Protein AF-A0A376DXH0-F1 (afdb_monomer_lite)

Radius of gyration: 15.34 Å; chains: 1; bounding box: 29×28×44 Å

Sequence (47 aa):
MNNDTVYNVIGIGIGPFNLGLAALSNPISELKPFSLTRETVSTGIRD

Foldseek 3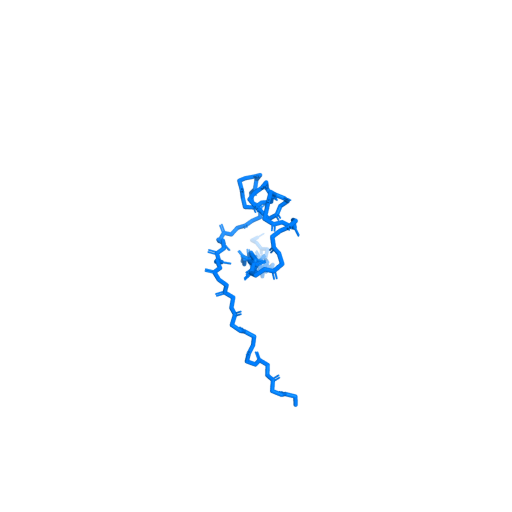Di:
DDPPDDAPEEAEDPDPVLVVVCVVCVVPPVHHYYYDYDDDDPPPPDD

Organism: Chryseobacterium carnipullorum (NCBI:txid1124835)

Secondary structure (DSSP, 8-state):
-------SEEEES--HHHHHHHHHHTT-TT--EEEE-----------

Structure (mmCIF, N/CA/C/O backbone):
data_AF-A0A376DXH0-F1
#
_entry.id   AF-A0A376DXH0-F1
#
loop_
_atom_site.group_PDB
_atom_site.id
_atom_site.type_symbol
_atom_site.label_atom_id
_atom_site.label_alt_id
_atom_site.label_comp_id
_atom_site.label_asym_id
_atom_site.label_entity_id
_atom_site.label_seq_id
_atom_site.pdbx_PDB_ins_code
_atom_site.Cartn_x
_atom_site.Cartn_y
_atom_site.Cartn_z
_atom_site.occupancy
_atom_site.B_iso_or_equiv
_atom_site.auth_seq_id
_atom_site.auth_comp_id
_atom_site.auth_asym_id
_atom_site.auth_atom_id
_atom_site.pdbx_PDB_model_num
ATOM 1 N N . MET A 1 1 ? -10.404 -21.669 2.554 1.00 39.38 1 MET A N 1
ATOM 2 C CA . MET A 1 1 ? -9.993 -20.360 3.105 1.00 39.38 1 MET A CA 1
ATOM 3 C C . MET A 1 1 ? -10.780 -19.295 2.363 1.00 39.38 1 MET A C 1
ATOM 5 O O . MET A 1 1 ? -10.624 -19.220 1.152 1.00 39.38 1 MET A O 1
ATOM 9 N N . ASN A 1 2 ? -11.654 -18.549 3.045 1.00 56.06 2 ASN A N 1
ATOM 10 C CA . ASN A 1 2 ? -12.277 -17.357 2.457 1.00 56.06 2 ASN A CA 1
ATOM 11 C C . ASN A 1 2 ? -11.226 -16.249 2.417 1.00 56.06 2 ASN A C 1
ATOM 13 O O . ASN A 1 2 ? -10.631 -15.940 3.447 1.00 56.06 2 ASN A O 1
ATOM 17 N N . ASN A 1 3 ? -10.970 -15.705 1.229 1.00 76.44 3 ASN A N 1
ATOM 18 C CA . ASN A 1 3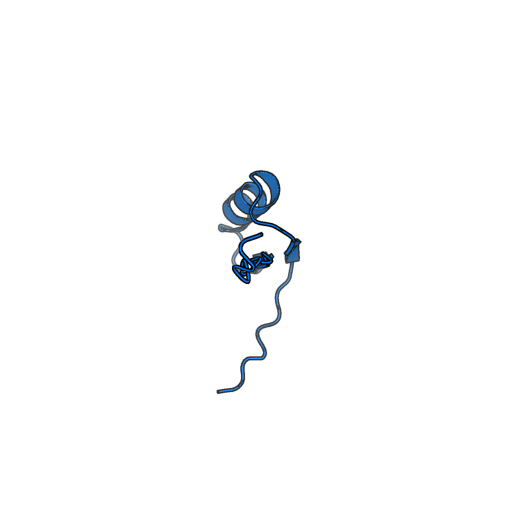 ? -9.917 -14.720 0.968 1.00 76.44 3 ASN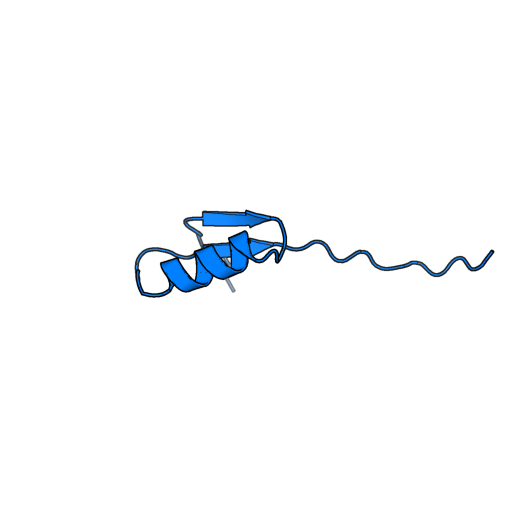 A CA 1
ATOM 19 C C . ASN A 1 3 ? -10.496 -13.306 0.780 1.00 76.44 3 ASN A C 1
ATOM 21 O O . ASN A 1 3 ? -9.890 -12.462 0.126 1.00 76.44 3 ASN A O 1
ATOM 25 N N . ASP A 1 4 ? -11.671 -13.044 1.360 1.00 86.31 4 ASP A N 1
ATOM 26 C CA . ASP A 1 4 ? -12.442 -11.808 1.185 1.00 86.31 4 ASP A CA 1
ATOM 27 C C . ASP A 1 4 ? -11.874 -10.655 2.029 1.00 86.31 4 ASP A C 1
ATOM 29 O O . ASP A 1 4 ? -12.550 -10.061 2.872 1.00 86.31 4 ASP A O 1
ATOM 33 N N . THR A 1 5 ? -10.592 -10.340 1.841 1.00 86.00 5 THR A N 1
ATOM 34 C CA . THR A 1 5 ? -9.997 -9.154 2.459 1.00 86.00 5 THR A CA 1
ATOM 35 C C . THR A 1 5 ? -10.432 -7.919 1.680 1.00 86.00 5 THR A C 1
ATOM 37 O O . THR A 1 5 ? -10.048 -7.725 0.529 1.00 86.00 5 THR A O 1
ATOM 40 N N . VAL A 1 6 ? -11.225 -7.062 2.323 1.00 88.62 6 VAL A N 1
ATOM 41 C CA . VAL A 1 6 ? -11.586 -5.741 1.796 1.00 88.62 6 VAL A CA 1
ATOM 42 C C . VAL A 1 6 ? -10.485 -4.745 2.169 1.00 88.62 6 VAL A C 1
ATOM 44 O O . VAL A 1 6 ? -10.172 -4.575 3.350 1.00 88.62 6 VAL A O 1
ATOM 47 N N . TYR A 1 7 ? -9.900 -4.098 1.161 1.00 91.56 7 TYR A N 1
ATOM 48 C CA . TYR A 1 7 ? -8.861 -3.075 1.307 1.00 91.56 7 TYR A CA 1
ATOM 49 C C . TYR A 1 7 ? -9.453 -1.676 1.122 1.00 91.56 7 TYR A C 1
ATOM 51 O O . TYR A 1 7 ? -10.317 -1.476 0.270 1.00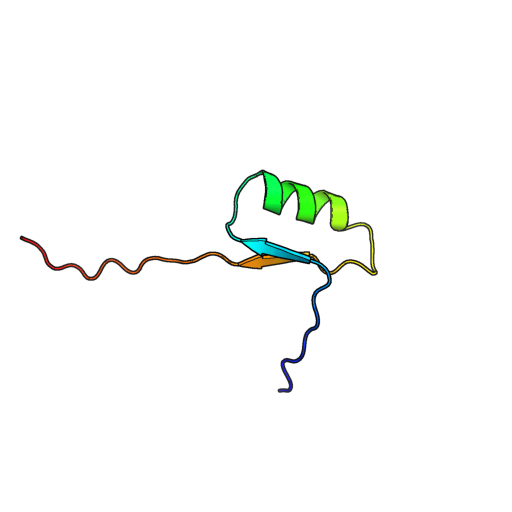 91.56 7 TYR A O 1
ATOM 59 N N . ASN A 1 8 ? -8.976 -0.698 1.893 1.00 93.06 8 ASN A N 1
ATOM 60 C CA . ASN A 1 8 ? -9.473 0.682 1.813 1.00 93.06 8 ASN A CA 1
ATOM 61 C C . ASN A 1 8 ? -8.862 1.447 0.634 1.00 93.06 8 ASN A C 1
ATOM 63 O O . ASN A 1 8 ? -9.516 2.307 0.051 1.00 93.06 8 ASN A O 1
ATOM 67 N N . VAL A 1 9 ? -7.600 1.152 0.306 1.00 92.25 9 VAL A N 1
ATOM 68 C CA . VAL A 1 9 ? -6.838 1.828 -0.747 1.00 92.25 9 VAL A CA 1
ATOM 69 C C . VAL A 1 9 ? -5.991 0.801 -1.485 1.00 92.25 9 VAL A C 1
ATOM 71 O O . VAL A 1 9 ? -5.286 0.009 -0.858 1.00 92.25 9 VAL A O 1
ATOM 74 N N . ILE A 1 10 ? -6.033 0.843 -2.816 1.00 93.56 10 ILE A N 1
ATOM 75 C CA . ILE A 1 10 ? -5.204 0.005 -3.684 1.00 93.56 10 ILE A CA 1
ATOM 76 C C . ILE A 1 10 ? -4.336 0.912 -4.560 1.00 93.56 10 ILE A C 1
ATOM 78 O O . ILE A 1 10 ? -4.851 1.706 -5.344 1.00 93.56 10 ILE A O 1
ATOM 82 N N . GLY A 1 11 ? -3.017 0.782 -4.429 1.00 91.38 11 GLY A N 1
ATOM 83 C CA . GLY A 1 11 ? -2.027 1.377 -5.325 1.00 91.38 11 GLY A CA 1
ATOM 84 C C . GLY A 1 11 ? -1.631 0.415 -6.449 1.00 91.38 11 GLY A C 1
ATOM 85 O O . GLY A 1 11 ? -1.527 -0.793 -6.237 1.00 91.38 11 GLY A O 1
ATOM 86 N N . ILE A 1 12 ? -1.376 0.943 -7.648 1.00 94.12 12 ILE A N 1
ATOM 87 C CA . ILE A 1 12 ? -0.821 0.183 -8.781 1.00 94.12 12 ILE A CA 1
ATOM 88 C C . ILE A 1 12 ? 0.657 0.556 -8.953 1.00 94.12 12 ILE A C 1
ATOM 90 O O . ILE A 1 12 ? 0.997 1.732 -9.078 1.00 94.12 12 ILE A O 1
ATOM 94 N N . GLY A 1 13 ? 1.532 -0.447 -8.944 1.00 90.56 13 GLY A N 1
ATOM 95 C CA . GLY A 1 13 ? 2.991 -0.340 -8.927 1.00 90.56 13 GLY A CA 1
ATOM 96 C C . GLY A 1 13 ? 3.599 -0.323 -7.516 1.00 90.56 13 GLY A C 1
ATOM 97 O O . GLY A 1 13 ? 2.911 -0.136 -6.516 1.00 90.56 13 GLY A O 1
ATOM 98 N N . ILE A 1 14 ? 4.923 -0.477 -7.438 1.00 90.00 14 ILE A N 1
ATOM 99 C CA . ILE A 1 14 ? 5.737 -0.401 -6.202 1.00 90.00 14 ILE A CA 1
ATOM 100 C C . ILE A 1 14 ? 6.661 0.823 -6.245 1.00 90.00 14 ILE A C 1
ATOM 102 O O . ILE A 1 14 ? 7.853 0.766 -5.967 1.00 90.00 14 ILE A O 1
ATOM 106 N N . GLY A 1 15 ? 6.098 1.955 -6.666 1.00 91.69 15 GLY A N 1
ATOM 107 C CA . GLY A 1 15 ? 6.814 3.224 -6.706 1.00 91.69 15 GLY A CA 1
ATOM 108 C C . GLY A 1 15 ? 6.961 3.862 -5.319 1.00 91.69 15 GLY A C 1
ATOM 109 O O . GLY A 1 15 ? 6.203 3.531 -4.401 1.00 91.69 15 GLY A O 1
ATOM 110 N N . PRO A 1 16 ? 7.873 4.840 -5.172 1.00 94.31 16 PRO A N 1
ATOM 111 C CA . PRO A 1 16 ? 8.110 5.542 -3.908 1.00 94.31 16 PRO A CA 1
ATOM 112 C C . PRO A 1 16 ? 6.848 6.216 -3.357 1.00 94.31 16 PRO A C 1
ATOM 114 O O . PRO A 1 16 ? 6.690 6.316 -2.148 1.00 94.31 16 PRO A O 1
ATOM 117 N N . PHE A 1 17 ? 5.918 6.618 -4.227 1.00 94.00 17 PHE A N 1
ATOM 118 C CA . PHE A 1 17 ? 4.621 7.146 -3.812 1.00 94.00 17 PHE A CA 1
ATOM 119 C C . PHE A 1 17 ? 3.757 6.094 -3.096 1.00 94.00 17 PHE A C 1
ATOM 121 O O . PHE A 1 17 ? 3.306 6.346 -1.985 1.00 94.00 17 PHE A O 1
ATOM 128 N N . ASN A 1 18 ? 3.570 4.900 -3.676 1.00 93.19 18 ASN A N 1
ATOM 129 C CA . ASN A 1 18 ? 2.736 3.848 -3.073 1.00 93.19 18 ASN A CA 1
ATOM 130 C C . ASN A 1 18 ? 3.369 3.292 -1.791 1.00 93.19 18 ASN A C 1
ATOM 132 O O . ASN A 1 18 ? 2.675 3.052 -0.806 1.00 93.19 18 ASN A O 1
ATOM 136 N N . LEU A 1 19 ? 4.697 3.144 -1.785 1.00 93.75 19 LEU A N 1
ATOM 137 C CA . LEU A 1 19 ? 5.461 2.731 -0.607 1.00 93.75 19 LEU A CA 1
ATOM 138 C C . LEU A 1 19 ? 5.410 3.796 0.498 1.00 93.75 19 LEU A C 1
ATOM 140 O O . LEU A 1 19 ? 5.169 3.470 1.658 1.00 93.75 19 LEU A O 1
ATOM 144 N N . GLY A 1 20 ? 5.578 5.071 0.138 1.00 95.19 20 GLY A N 1
ATOM 145 C CA . GLY A 1 20 ? 5.452 6.194 1.064 1.00 95.19 20 GLY A CA 1
ATOM 146 C C . GLY A 1 20 ? 4.045 6.302 1.650 1.00 95.19 20 GLY A C 1
ATOM 147 O O . GLY A 1 20 ? 3.893 6.449 2.859 1.00 95.19 20 GLY A O 1
ATOM 148 N N . LEU A 1 21 ? 3.010 6.143 0.823 1.00 94.56 21 LEU A N 1
ATOM 149 C CA . LEU A 1 21 ? 1.617 6.126 1.267 1.00 94.56 21 LEU A CA 1
ATOM 150 C C . LEU A 1 21 ? 1.336 4.961 2.224 1.00 94.56 21 LEU A C 1
ATOM 152 O O . LEU A 1 21 ? 0.680 5.163 3.244 1.00 94.56 21 LEU A O 1
ATOM 156 N N . ALA A 1 22 ? 1.853 3.763 1.936 1.00 93.69 22 ALA A N 1
ATOM 157 C CA . ALA A 1 22 ? 1.728 2.613 2.827 1.00 9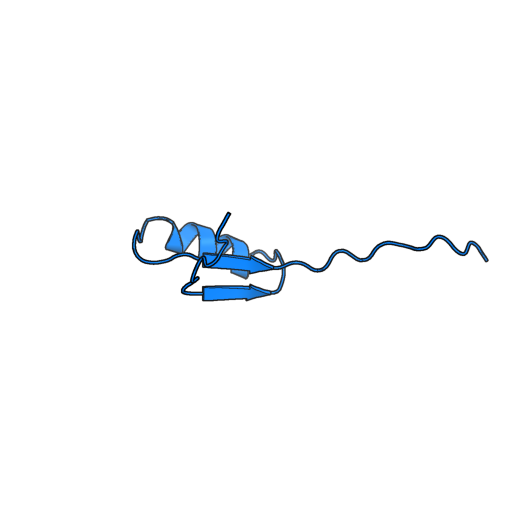3.69 22 ALA A CA 1
ATOM 158 C C . ALA A 1 22 ? 2.409 2.870 4.183 1.00 93.69 22 ALA A C 1
ATOM 160 O O . ALA A 1 22 ? 1.808 2.615 5.225 1.00 93.69 22 ALA A O 1
ATOM 161 N N . ALA A 1 23 ? 3.615 3.446 4.183 1.00 95.31 23 ALA A N 1
ATOM 162 C CA . ALA A 1 23 ? 4.338 3.791 5.408 1.00 95.31 23 ALA A CA 1
ATOM 163 C C . ALA A 1 23 ? 3.607 4.854 6.245 1.00 95.31 23 ALA A C 1
ATOM 165 O O . ALA A 1 23 ? 3.498 4.713 7.462 1.00 95.31 23 ALA A O 1
ATOM 166 N N . LEU A 1 24 ? 3.064 5.889 5.599 1.00 96.31 24 LEU A N 1
ATOM 167 C CA . LEU A 1 24 ? 2.281 6.934 6.265 1.00 96.31 24 LEU A CA 1
ATOM 168 C C . LEU A 1 24 ? 0.926 6.429 6.777 1.00 96.31 24 LEU A C 1
ATOM 170 O O . LEU A 1 24 ? 0.410 6.964 7.753 1.00 96.31 24 LEU A O 1
ATOM 174 N N . SER A 1 25 ? 0.362 5.403 6.136 1.00 95.19 25 SER A N 1
ATOM 175 C CA . SER A 1 25 ? -0.915 4.796 6.536 1.00 95.19 25 SER A CA 1
ATOM 176 C C . SER A 1 25 ? -0.756 3.724 7.619 1.00 95.19 25 SER A C 1
ATOM 178 O O . SER A 1 25 ? -1.719 3.434 8.316 1.00 95.19 25 SER A O 1
ATOM 180 N N . ASN A 1 26 ? 0.446 3.166 7.807 1.00 93.69 26 ASN A N 1
ATOM 181 C CA . ASN A 1 26 ? 0.741 2.135 8.808 1.00 93.69 26 ASN A CA 1
ATOM 182 C C . ASN A 1 26 ? 0.267 2.442 10.250 1.00 93.69 26 ASN A C 1
ATOM 184 O O . ASN A 1 26 ? -0.211 1.519 10.904 1.00 93.69 26 ASN A O 1
ATOM 188 N N . PRO A 1 27 ? 0.368 3.678 10.788 1.00 96.56 27 PRO A N 1
ATOM 189 C CA . PRO A 1 27 ? -0.142 3.972 12.130 1.00 96.56 27 PRO A CA 1
ATOM 190 C C . PRO A 1 27 ? -1.678 4.070 12.223 1.00 96.56 27 PRO A C 1
ATOM 192 O O . PRO A 1 27 ? -2.194 4.224 13.327 1.00 96.56 27 PRO A O 1
ATOM 195 N N . ILE A 1 28 ? -2.413 4.013 11.107 1.00 96.62 28 ILE A N 1
ATOM 196 C CA . ILE A 1 28 ? -3.875 4.158 11.068 1.00 96.62 28 ILE A CA 1
ATOM 197 C C . ILE A 1 28 ? -4.505 2.762 10.953 1.00 96.62 28 ILE A C 1
ATOM 199 O O . ILE A 1 28 ? -4.617 2.212 9.860 1.00 96.62 28 ILE A O 1
ATOM 203 N N . SER A 1 29 ? -4.921 2.187 12.084 1.00 92.50 29 SER A N 1
ATOM 204 C CA . SER A 1 29 ? -5.406 0.797 12.201 1.00 92.50 29 SER A CA 1
ATOM 205 C C . SER A 1 29 ? -6.588 0.446 11.285 1.00 92.50 29 SER A C 1
ATOM 207 O O . SER A 1 29 ? -6.767 -0.716 10.912 1.00 92.50 29 SER A O 1
ATOM 209 N N . GLU A 1 30 ? -7.411 1.429 10.924 1.00 94.12 30 GLU A N 1
ATOM 210 C CA . GLU A 1 30 ? -8.570 1.270 10.044 1.00 94.12 30 GLU A CA 1
ATOM 211 C C . GLU A 1 30 ? -8.205 1.279 8.555 1.00 94.12 30 GLU A C 1
ATOM 213 O O . GLU A 1 30 ? -9.025 0.875 7.726 1.00 94.12 30 GLU A O 1
ATOM 218 N N . LEU A 1 31 ? -7.001 1.739 8.200 1.00 94.81 31 LEU A N 1
ATOM 219 C CA . LEU A 1 31 ? -6.532 1.789 6.822 1.00 94.81 31 LEU A CA 1
ATOM 220 C C . LEU A 1 31 ? -5.707 0.552 6.488 1.00 94.81 31 LEU A C 1
ATOM 222 O O . LEU A 1 31 ? -4.628 0.316 7.024 1.00 94.81 31 LEU A O 1
ATOM 226 N N . LYS A 1 32 ? -6.196 -0.206 5.508 1.00 92.56 32 LYS A N 1
ATOM 227 C CA . LYS A 1 32 ? -5.491 -1.338 4.903 1.00 92.56 32 LYS A CA 1
ATOM 228 C C . LYS A 1 32 ? -5.007 -0.954 3.504 1.00 92.56 32 LYS A C 1
ATOM 230 O O . LYS A 1 32 ? -5.722 -1.226 2.533 1.00 92.56 32 LYS A O 1
ATOM 235 N N . PRO A 1 33 ? -3.845 -0.287 3.373 1.00 92.19 33 PRO A N 1
ATOM 236 C CA . PRO A 1 33 ? -3.253 -0.011 2.073 1.00 92.19 33 PRO A CA 1
ATOM 237 C C . PRO A 1 33 ? -2.725 -1.308 1.450 1.00 92.19 33 PRO A C 1
ATOM 239 O O . PRO A 1 33 ? -2.103 -2.134 2.118 1.00 92.19 33 PRO A O 1
ATOM 242 N N . PHE A 1 34 ? -2.938 -1.472 0.151 1.00 93.44 34 PHE A N 1
ATOM 243 C CA . PHE A 1 34 ? -2.407 -2.590 -0.623 1.00 93.44 34 PHE A CA 1
ATOM 244 C C . PHE 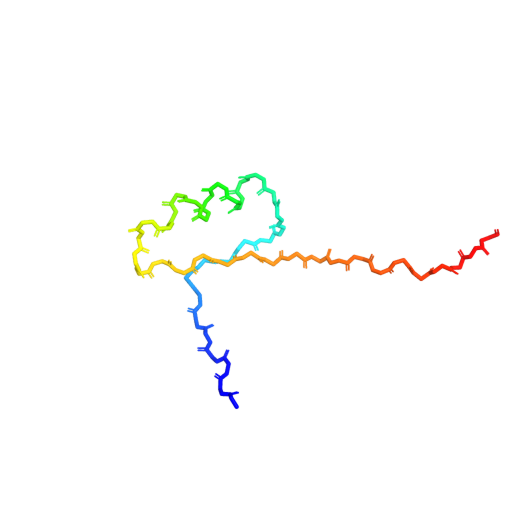A 1 34 ? -1.800 -2.081 -1.928 1.00 93.44 34 PHE A C 1
ATOM 246 O O . PHE A 1 34 ? -2.288 -1.111 -2.498 1.00 93.44 34 PHE A O 1
ATOM 253 N N . SER A 1 35 ? -0.719 -2.702 -2.400 1.00 92.12 35 SER A N 1
ATOM 254 C CA . SER A 1 35 ? -0.077 -2.340 -3.669 1.00 92.12 35 SER A CA 1
ATOM 255 C C . SER A 1 35 ? 0.034 -3.556 -4.577 1.00 92.12 35 SER A C 1
ATOM 257 O O . SER A 1 35 ? 0.564 -4.589 -4.176 1.00 92.12 35 SER A O 1
ATOM 259 N N . LEU A 1 36 ? -0.446 -3.420 -5.810 1.00 93.38 36 LEU A N 1
ATOM 260 C CA . LEU A 1 36 ? -0.370 -4.443 -6.849 1.00 93.38 36 LEU A CA 1
ATOM 261 C C . LEU A 1 36 ? 0.744 -4.108 -7.824 1.00 93.38 36 LEU A C 1
ATOM 263 O O . LEU A 1 36 ? 0.805 -2.994 -8.331 1.00 93.38 36 LEU A O 1
ATOM 267 N N . THR A 1 37 ? 1.583 -5.079 -8.162 1.00 92.69 37 THR A N 1
ATOM 268 C CA . THR A 1 37 ? 2.575 -4.926 -9.227 1.00 92.69 37 THR A CA 1
ATOM 269 C C . THR A 1 37 ? 2.395 -6.011 -10.272 1.00 92.69 37 THR A C 1
ATOM 271 O O . THR A 1 37 ? 2.040 -7.142 -9.941 1.00 92.69 37 THR A O 1
ATOM 274 N N . ARG A 1 38 ? 2.626 -5.664 -11.541 1.00 90.88 38 ARG A N 1
ATOM 275 C CA . ARG A 1 38 ? 2.650 -6.640 -12.629 1.00 90.88 38 ARG A CA 1
ATOM 276 C C . ARG A 1 38 ? 4.093 -7.037 -12.885 1.00 90.88 38 ARG A C 1
ATOM 278 O O . ARG A 1 38 ? 4.891 -6.217 -13.332 1.00 90.88 38 ARG A O 1
ATOM 285 N N . GLU A 1 39 ? 4.408 -8.301 -12.660 1.00 85.62 39 GLU A N 1
ATOM 286 C CA . GLU A 1 39 ? 5.647 -8.890 -13.152 1.00 85.62 39 GLU A CA 1
ATOM 287 C C . GLU A 1 39 ? 5.469 -9.270 -14.630 1.00 85.62 39 GLU A C 1
ATOM 289 O O . GLU A 1 39 ? 4.427 -9.796 -15.031 1.00 85.62 39 GLU A O 1
ATOM 294 N N . THR A 1 40 ? 6.454 -8.956 -15.474 1.00 85.44 40 THR A N 1
ATOM 295 C CA . THR A 1 40 ? 6.480 -9.468 -16.850 1.00 85.44 40 THR A CA 1
ATOM 296 C C . THR A 1 40 ? 7.410 -10.661 -16.881 1.00 85.44 40 THR A C 1
ATOM 298 O O . THR A 1 40 ? 8.615 -10.505 -16.712 1.00 85.44 40 THR A O 1
ATOM 301 N N . VAL A 1 41 ? 6.856 -11.844 -17.128 1.00 83.38 41 VAL A N 1
ATOM 302 C CA . VAL A 1 41 ? 7.667 -13.028 -17.400 1.00 83.38 41 VAL A CA 1
ATOM 303 C C . VAL A 1 41 ? 8.229 -12.883 -18.810 1.00 83.38 41 VAL A C 1
ATOM 305 O O . VAL A 1 41 ? 7.475 -12.863 -19.784 1.00 83.38 41 VAL A O 1
ATOM 308 N N . SER A 1 42 ? 9.551 -12.752 -18.921 1.00 82.56 42 SER A N 1
ATOM 309 C CA . SER A 1 42 ? 10.225 -12.832 -20.215 1.00 82.56 42 SER A CA 1
ATOM 310 C C . SER A 1 42 ? 10.110 -14.268 -20.722 1.00 82.56 42 SER A C 1
ATOM 312 O O . SER A 1 42 ? 10.732 -15.183 -20.181 1.00 82.56 42 SER A O 1
ATOM 314 N N . THR A 1 43 ? 9.277 -14.482 -21.739 1.00 76.62 43 THR A N 1
ATOM 315 C CA . THR A 1 43 ? 9.310 -15.724 -22.509 1.00 76.62 43 THR A CA 1
ATOM 316 C C . THR A 1 43 ? 10.495 -15.588 -23.449 1.00 76.62 43 THR A C 1
ATOM 318 O O . THR A 1 43 ? 10.462 -14.813 -24.397 1.00 76.62 43 THR A O 1
ATOM 321 N N . GLY A 1 44 ? 11.603 -16.245 -23.107 1.00 74.69 44 GLY A N 1
ATOM 322 C CA . GLY A 1 44 ? 12.838 -16.168 -23.877 1.00 74.69 44 GLY A CA 1
ATOM 323 C C . GLY A 1 44 ? 12.682 -16.803 -25.256 1.00 74.69 44 GLY A C 1
ATOM 324 O O . GLY A 1 44 ? 13.134 -17.925 -25.461 1.00 74.69 44 GLY A O 1
ATOM 325 N N . ILE A 1 45 ? 12.075 -16.091 -26.200 1.00 71.62 45 ILE A N 1
ATOM 326 C CA . ILE A 1 45 ? 12.341 -16.291 -27.619 1.00 71.62 45 ILE A CA 1
ATOM 327 C C . ILE A 1 45 ? 13.622 -15.504 -27.883 1.00 71.62 45 ILE A C 1
ATOM 329 O O . ILE A 1 45 ? 13.635 -14.276 -27.857 1.00 71.62 45 ILE A O 1
ATOM 333 N N . ARG A 1 46 ? 14.733 -16.235 -27.978 1.00 68.69 46 ARG A N 1
ATOM 334 C CA . ARG A 1 46 ? 16.004 -15.694 -28.453 1.00 68.69 46 ARG A CA 1
ATOM 335 C C . ARG A 1 46 ? 15.877 -15.576 -29.970 1.00 68.69 46 ARG A C 1
ATOM 337 O O . ARG A 1 46 ? 15.644 -16.603 -30.605 1.00 68.69 46 ARG A O 1
ATOM 344 N N . ASP A 1 47 ? 15.985 -14.359 -30.492 1.00 71.62 47 ASP A N 1
ATOM 345 C CA . ASP A 1 47 ? 16.242 -14.126 -31.918 1.00 71.62 47 ASP A CA 1
ATOM 346 C C . ASP A 1 47 ? 17.642 -14.637 -32.302 1.00 71.62 47 ASP A C 1
ATOM 348 O O . ASP A 1 47 ? 18.567 -14.532 -31.454 1.00 71.62 47 ASP A O 1
#

InterPro domains:
  IPR025700 L-lysine 6-monooxygenase/L-ornithine 5-monooxygenase [PF13434] (6-36)

pLDDT: mean 87.71, std 11.13, range [39.38, 96.62]